Protein AF-A0A1H8PWR4-F1 (afdb_monomer)

Structure (mmCIF, N/CA/C/O backbone):
data_AF-A0A1H8PWR4-F1
#
_entry.id   AF-A0A1H8PWR4-F1
#
loop_
_atom_site.group_PDB
_atom_site.id
_atom_site.type_symbol
_atom_site.label_atom_id
_atom_site.label_alt_id
_atom_site.label_comp_id
_atom_site.label_asym_id
_atom_site.label_entity_id
_atom_site.label_seq_id
_atom_site.pdbx_PDB_ins_code
_atom_site.Cartn_x
_atom_site.Cartn_y
_atom_site.Cartn_z
_atom_site.occupancy
_atom_site.B_iso_or_equiv
_atom_site.auth_seq_id
_atom_site.auth_comp_id
_atom_site.auth_asym_id
_atom_site.auth_atom_id
_atom_site.pdbx_PDB_model_num
ATOM 1 N N . MET A 1 1 ? 0.911 0.285 -34.793 1.00 41.91 1 MET A N 1
ATOM 2 C CA . MET A 1 1 ? 1.389 -0.873 -34.012 1.00 41.91 1 MET A CA 1
ATOM 3 C C . MET A 1 1 ? 1.868 -1.913 -35.014 1.00 41.91 1 MET A C 1
ATOM 5 O O . MET A 1 1 ? 1.058 -2.613 -35.601 1.00 41.91 1 MET A O 1
ATOM 9 N N . GLN A 1 2 ? 3.155 -1.864 -35.348 1.00 37.25 2 GLN A N 1
ATOM 10 C CA . GLN A 1 2 ? 3.767 -2.672 -36.403 1.00 37.25 2 GLN A CA 1
ATOM 11 C C . GLN A 1 2 ? 4.554 -3.774 -35.695 1.00 37.25 2 GLN A C 1
ATOM 13 O O . GLN A 1 2 ? 5.489 -3.478 -34.955 1.00 37.25 2 GLN A O 1
ATOM 18 N N . THR A 1 3 ? 4.111 -5.021 -35.820 1.00 49.47 3 THR A N 1
ATOM 19 C CA . THR A 1 3 ? 4.850 -6.168 -35.286 1.00 49.47 3 THR A CA 1
ATOM 20 C C . THR 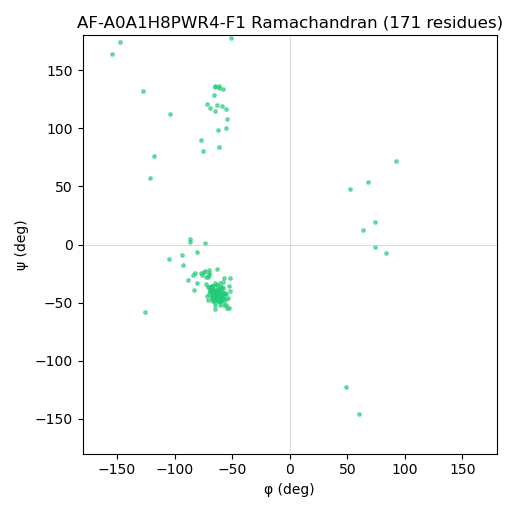A 1 3 ? 6.185 -6.290 -36.029 1.00 49.47 3 THR A C 1
ATOM 22 O O . THR A 1 3 ? 6.201 -6.157 -37.258 1.00 49.47 3 THR A O 1
ATOM 25 N N . PRO A 1 4 ? 7.312 -6.524 -35.330 1.00 56.88 4 PRO A N 1
ATOM 26 C CA . PRO A 1 4 ? 8.578 -6.796 -35.993 1.00 56.88 4 PRO A CA 1
ATOM 27 C C . PRO A 1 4 ? 8.453 -8.064 -36.838 1.00 56.88 4 PRO A C 1
ATOM 29 O O . PRO A 1 4 ? 7.889 -9.068 -36.399 1.00 56.88 4 PRO A O 1
ATOM 32 N N . ARG A 1 5 ? 8.964 -7.999 -38.068 1.00 53.41 5 ARG A N 1
ATOM 33 C CA . ARG A 1 5 ? 9.098 -9.151 -38.958 1.00 53.41 5 ARG A CA 1
ATOM 34 C C . ARG A 1 5 ? 10.095 -10.113 -38.316 1.00 53.41 5 ARG A C 1
ATOM 36 O O . ARG A 1 5 ? 11.252 -9.753 -38.170 1.00 53.41 5 ARG A O 1
ATOM 43 N N . THR A 1 6 ? 9.635 -11.298 -37.931 1.00 63.94 6 THR A N 1
ATOM 44 C CA . THR A 1 6 ? 10.486 -12.382 -37.440 1.00 63.94 6 THR A CA 1
ATOM 45 C C . THR A 1 6 ? 11.170 -13.052 -38.629 1.00 63.94 6 THR A C 1
ATOM 47 O O . THR A 1 6 ? 10.641 -13.970 -39.257 1.00 63.94 6 THR A O 1
ATOM 50 N N . ASP A 1 7 ? 12.342 -12.551 -38.991 1.00 56.31 7 ASP A N 1
ATOM 51 C CA . ASP A 1 7 ? 13.352 -13.361 -39.654 1.00 56.31 7 ASP A CA 1
ATOM 52 C C . ASP A 1 7 ? 13.839 -14.435 -38.668 1.00 56.31 7 ASP A C 1
ATOM 54 O O . ASP A 1 7 ? 14.067 -14.194 -37.486 1.00 56.31 7 ASP A O 1
ATOM 58 N N . GLY A 1 8 ? 13.832 -15.686 -39.119 1.00 54.38 8 GLY A N 1
ATOM 59 C CA . GLY A 1 8 ? 13.942 -16.838 -38.235 1.00 54.38 8 GLY A CA 1
ATOM 60 C C . GLY A 1 8 ? 15.277 -16.942 -37.493 1.00 54.38 8 GLY A C 1
ATOM 61 O O . GLY A 1 8 ? 16.337 -16.887 -38.104 1.00 54.38 8 GLY A O 1
ATOM 62 N N . GLY A 1 9 ? 15.182 -17.271 -36.203 1.00 61.38 9 GLY A N 1
ATOM 63 C CA . GLY A 1 9 ? 15.930 -18.400 -35.651 1.00 61.38 9 GLY A CA 1
ATOM 64 C C . GLY A 1 9 ? 17.298 -18.107 -35.044 1.00 61.38 9 GLY A C 1
ATOM 65 O O . GLY A 1 9 ? 18.307 -18.611 -35.526 1.00 61.38 9 GLY A O 1
ATOM 66 N N . SER A 1 10 ? 17.315 -17.467 -33.880 1.00 64.38 10 SER A N 1
ATOM 67 C CA . SER A 1 10 ? 18.125 -17.995 -32.784 1.00 64.38 10 SER A CA 1
ATOM 68 C C . SER A 1 10 ? 17.233 -18.119 -31.553 1.00 64.38 10 SER A C 1
ATOM 70 O O . SER A 1 10 ? 16.486 -17.197 -31.219 1.00 64.38 10 SER A O 1
ATOM 72 N N . ASP A 1 11 ? 17.281 -19.269 -30.879 1.00 66.88 11 ASP A N 1
ATOM 73 C CA . ASP A 1 11 ? 16.653 -19.441 -29.562 1.00 66.88 11 ASP A CA 1
ATOM 74 C C . ASP A 1 11 ? 17.102 -18.318 -28.606 1.00 66.88 11 ASP A C 1
ATOM 76 O O . ASP A 1 11 ? 16.336 -17.861 -27.766 1.00 66.88 11 ASP A O 1
ATOM 80 N N . GLU A 1 12 ? 18.307 -17.789 -28.823 1.00 70.62 12 GLU A N 1
ATOM 81 C CA . GLU A 1 12 ? 18.891 -16.615 -28.174 1.00 70.62 12 GLU A CA 1
ATOM 82 C C . GLU A 1 12 ? 18.016 -15.352 -28.256 1.00 70.62 12 GLU A C 1
ATOM 84 O O . GLU A 1 12 ? 17.788 -14.716 -27.231 1.00 70.62 12 GLU A O 1
ATOM 89 N N . GLY A 1 13 ? 17.454 -15.012 -29.423 1.00 70.62 13 GLY A N 1
ATOM 90 C CA . GLY A 1 13 ? 16.595 -13.829 -29.574 1.00 70.62 13 GLY A CA 1
ATOM 91 C C . GLY A 1 13 ? 15.242 -13.973 -28.868 1.00 70.62 13 GLY A C 1
ATOM 92 O O . GLY A 1 13 ? 14.740 -13.022 -28.265 1.00 70.62 13 GLY A O 1
ATOM 93 N N . TYR A 1 14 ? 14.667 -15.180 -28.876 1.00 70.62 14 TYR A N 1
ATOM 94 C CA . TYR A 1 14 ? 13.447 -15.482 -28.118 1.00 70.62 14 TYR A CA 1
ATOM 95 C C . TYR A 1 14 ? 13.700 -15.492 -26.614 1.00 70.62 14 TYR A C 1
ATOM 97 O O . TYR A 1 14 ? 12.873 -14.989 -25.853 1.00 70.62 14 TYR A O 1
ATOM 105 N N . LEU A 1 15 ? 14.839 -16.035 -26.182 1.00 72.56 15 LEU A N 1
ATOM 106 C CA . LEU A 1 15 ? 15.243 -16.038 -24.784 1.00 72.56 15 LEU A CA 1
ATOM 107 C C . LEU A 1 15 ? 15.530 -14.621 -24.299 1.00 72.56 15 LEU A C 1
ATOM 109 O O . LEU A 1 15 ? 15.019 -14.252 -23.251 1.00 72.56 15 LEU A O 1
ATOM 113 N N . GLU A 1 16 ? 16.242 -13.786 -25.054 1.00 70.56 16 GLU A N 1
ATOM 114 C CA . GLU A 1 16 ? 16.436 -12.379 -24.689 1.00 70.56 16 GLU A CA 1
ATOM 115 C C . GLU A 1 16 ? 15.112 -11.619 -24.607 1.00 70.56 16 GLU A C 1
ATOM 117 O O . GLU A 1 16 ? 14.905 -10.856 -23.661 1.00 70.56 16 GLU A O 1
ATOM 122 N N . TYR A 1 17 ? 14.1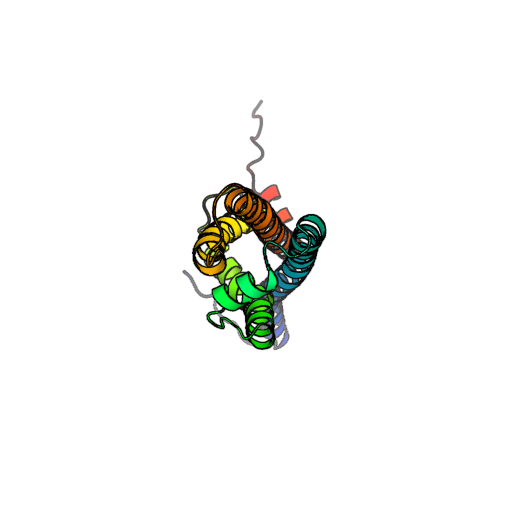88 -11.849 -25.544 1.00 69.50 17 TYR A N 1
ATOM 123 C CA . TYR A 1 17 ? 12.869 -11.222 -25.507 1.00 69.50 17 TYR A CA 1
ATOM 124 C C . TYR A 1 17 ? 12.053 -11.696 -24.299 1.00 69.50 17 TYR A C 1
ATOM 126 O O . TYR A 1 17 ? 11.502 -10.877 -23.565 1.00 69.50 17 TYR A O 1
ATOM 134 N N . ALA A 1 18 ? 12.019 -13.004 -24.038 1.00 70.00 18 ALA A N 1
ATOM 135 C CA . ALA A 1 18 ? 11.324 -13.585 -22.893 1.00 70.00 18 ALA A CA 1
ATOM 136 C C . ALA A 1 18 ? 11.937 -13.126 -21.560 1.00 70.00 18 ALA A C 1
ATOM 138 O O . ALA A 1 18 ? 11.206 -12.720 -20.659 1.00 70.00 18 ALA A O 1
ATOM 139 N N . LEU A 1 19 ? 13.266 -13.115 -21.440 1.00 69.06 19 LEU A N 1
ATOM 140 C CA . LEU A 1 19 ? 13.991 -12.657 -20.251 1.00 69.06 19 LEU A CA 1
ATOM 141 C C . LEU A 1 19 ? 13.790 -11.157 -20.017 1.00 69.06 19 LEU A C 1
ATOM 143 O O . LEU A 1 19 ? 13.541 -10.736 -18.885 1.00 69.06 19 LEU A O 1
ATOM 147 N N . ARG A 1 20 ? 13.829 -10.341 -21.076 1.00 66.94 20 ARG A N 1
ATOM 148 C CA . ARG A 1 20 ? 13.544 -8.903 -20.995 1.00 66.94 20 ARG A CA 1
ATOM 149 C C . ARG A 1 20 ? 12.086 -8.653 -20.604 1.00 66.94 20 ARG A C 1
ATOM 151 O O . ARG A 1 20 ? 11.838 -7.805 -19.752 1.00 66.94 20 ARG A O 1
ATOM 158 N N . ASN A 1 21 ? 11.144 -9.422 -21.148 1.00 77.12 21 ASN A N 1
ATOM 159 C CA . ASN A 1 21 ? 9.721 -9.321 -20.822 1.00 77.12 21 ASN A CA 1
ATOM 160 C C . ASN A 1 21 ? 9.416 -9.760 -19.378 1.00 77.12 21 ASN A C 1
ATOM 162 O O . ASN A 1 21 ? 8.590 -9.144 -18.714 1.00 77.12 21 ASN A O 1
ATOM 166 N N . LEU A 1 22 ? 10.120 -10.770 -18.853 1.00 81.75 22 LEU A N 1
ATOM 167 C CA . LEU A 1 22 ? 9.996 -11.221 -17.460 1.00 81.75 22 LEU A CA 1
ATOM 168 C C . LEU A 1 22 ? 10.642 -10.263 -16.452 1.00 81.75 22 LEU A C 1
ATOM 170 O O . LEU A 1 22 ? 10.247 -10.236 -15.286 1.00 81.75 22 LEU A O 1
ATOM 174 N N . ARG A 1 23 ? 11.605 -9.441 -16.879 1.00 86.12 23 ARG A N 1
ATOM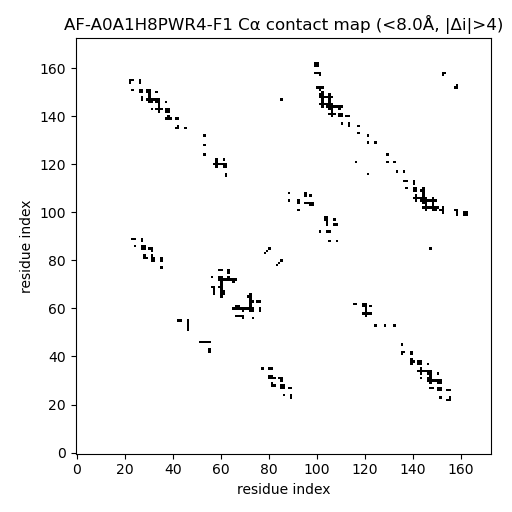 175 C CA . ARG A 1 23 ? 12.290 -8.495 -15.991 1.00 86.12 23 ARG A CA 1
ATOM 176 C C . ARG A 1 23 ? 11.330 -7.487 -15.364 1.00 86.12 23 ARG A C 1
ATOM 178 O O . ARG A 1 23 ? 11.480 -7.188 -14.184 1.00 86.12 23 ARG A O 1
ATOM 185 N N . HIS A 1 24 ? 10.342 -6.993 -16.106 1.00 89.06 24 HIS A N 1
ATOM 186 C CA . HIS A 1 24 ? 9.363 -6.023 -15.600 1.00 89.06 24 HIS A CA 1
ATOM 187 C C . HIS A 1 24 ? 8.470 -6.584 -14.478 1.00 89.06 24 HIS A C 1
ATOM 189 O O . HIS A 1 24 ? 8.483 -6.004 -13.389 1.00 89.06 24 HIS A O 1
ATOM 195 N N . PRO A 1 25 ? 7.750 -7.711 -14.661 1.00 92.31 25 PRO A N 1
ATOM 196 C CA . PRO A 1 25 ? 6.922 -8.284 -13.604 1.00 92.31 25 PRO A CA 1
ATOM 197 C C . PRO A 1 25 ? 7.751 -8.741 -12.401 1.00 92.31 25 PRO A C 1
ATOM 199 O O . PRO A 1 25 ? 7.351 -8.483 -11.270 1.00 92.31 25 PRO A O 1
ATOM 202 N N . VAL A 1 26 ? 8.934 -9.336 -12.605 1.00 93.94 26 VAL A N 1
ATOM 203 C CA . VAL A 1 26 ? 9.820 -9.717 -11.489 1.00 93.94 26 VAL A CA 1
ATOM 204 C C . VAL A 1 26 ? 10.293 -8.488 -10.709 1.00 93.94 26 VAL A C 1
ATOM 206 O O . VAL A 1 26 ? 10.284 -8.504 -9.480 1.00 93.94 26 VAL A O 1
ATOM 209 N N . SER A 1 27 ? 10.652 -7.401 -11.398 1.00 94.38 27 SER A N 1
ATOM 210 C CA . SER A 1 27 ? 11.060 -6.145 -10.754 1.00 94.38 27 SER A CA 1
ATOM 211 C C . SER A 1 27 ? 9.915 -5.491 -9.983 1.00 94.38 27 SER A C 1
ATOM 213 O O . SER A 1 27 ? 10.134 -4.985 -8.884 1.00 94.38 27 SER A O 1
ATOM 215 N N . ALA A 1 28 ? 8.695 -5.528 -10.527 1.00 95.50 28 ALA A N 1
ATOM 216 C CA . ALA A 1 28 ? 7.504 -5.037 -9.841 1.00 95.50 28 ALA A CA 1
ATOM 217 C C . ALA A 1 28 ? 7.227 -5.860 -8.576 1.00 95.50 28 ALA A C 1
ATOM 219 O O . ALA A 1 28 ? 7.072 -5.286 -7.504 1.00 95.50 28 ALA A O 1
ATOM 220 N N . ILE A 1 29 ? 7.259 -7.194 -8.664 1.00 96.62 29 ILE A N 1
ATOM 221 C CA . ILE A 1 29 ? 7.096 -8.090 -7.507 1.00 96.62 29 ILE A CA 1
ATOM 222 C C . ILE A 1 29 ? 8.171 -7.818 -6.447 1.00 96.62 29 ILE A C 1
ATOM 224 O O . ILE A 1 29 ? 7.848 -7.670 -5.271 1.00 96.62 29 ILE A O 1
ATOM 228 N N . ALA A 1 30 ? 9.440 -7.691 -6.846 1.00 96.81 30 ALA A N 1
ATOM 229 C CA . ALA A 1 30 ? 10.528 -7.348 -5.930 1.00 96.81 30 ALA A CA 1
ATOM 230 C C . ALA A 1 30 ? 10.278 -6.003 -5.227 1.00 96.81 30 ALA A C 1
ATOM 232 O O . ALA A 1 30 ? 10.467 -5.893 -4.013 1.00 96.81 30 ALA A O 1
ATOM 233 N N . GLY A 1 31 ? 9.795 -5.001 -5.966 1.00 96.94 31 GLY A N 1
ATOM 234 C CA . GLY A 1 31 ? 9.378 -3.723 -5.397 1.00 96.94 31 GLY A CA 1
ATOM 235 C C . GLY A 1 31 ? 8.194 -3.851 -4.441 1.00 96.94 31 GLY A C 1
ATOM 236 O O . GLY A 1 31 ? 8.210 -3.237 -3.379 1.00 96.94 31 GLY A O 1
ATOM 237 N N . GLY A 1 32 ? 7.211 -4.691 -4.760 1.00 96.62 32 GLY A N 1
ATOM 238 C CA . GLY A 1 32 ? 6.061 -4.968 -3.901 1.00 96.62 32 GLY A CA 1
ATOM 239 C C . GLY A 1 32 ? 6.465 -5.602 -2.580 1.00 96.62 32 GLY A C 1
ATOM 240 O O . GLY A 1 32 ? 6.072 -5.131 -1.517 1.00 96.62 32 GLY A O 1
ATOM 241 N N . VAL A 1 33 ? 7.327 -6.620 -2.628 1.00 97.31 33 VAL A N 1
ATOM 242 C CA . VAL A 1 33 ? 7.882 -7.275 -1.434 1.00 97.31 33 VAL A CA 1
ATOM 243 C C . VAL A 1 33 ? 8.684 -6.287 -0.583 1.00 97.31 33 VAL A C 1
ATOM 245 O O . VAL A 1 33 ? 8.485 -6.227 0.632 1.00 97.31 33 VAL A O 1
ATOM 248 N N . ALA A 1 34 ? 9.543 -5.469 -1.199 1.00 97.62 34 ALA A N 1
ATOM 249 C CA . ALA A 1 34 ? 10.301 -4.441 -0.487 1.00 97.62 34 ALA A CA 1
ATOM 250 C C . ALA A 1 34 ? 9.383 -3.383 0.151 1.00 97.62 34 ALA A C 1
ATOM 252 O O . ALA A 1 34 ? 9.542 -3.042 1.324 1.00 97.62 34 ALA A O 1
ATOM 253 N N . GLY A 1 35 ? 8.385 -2.901 -0.593 1.00 97.38 35 GLY A N 1
ATOM 254 C CA . GLY A 1 35 ? 7.390 -1.955 -0.098 1.00 97.38 35 GLY A CA 1
ATOM 255 C C . GLY A 1 35 ? 6.571 -2.537 1.050 1.00 97.38 35 GLY A C 1
ATOM 256 O O . GLY A 1 35 ? 6.325 -1.846 2.036 1.00 97.38 35 GLY A O 1
ATOM 257 N N . MET A 1 36 ? 6.181 -3.812 0.969 1.00 95.62 36 MET A N 1
ATOM 258 C CA . MET A 1 36 ? 5.458 -4.497 2.042 1.00 95.62 36 MET A CA 1
ATOM 259 C C . MET A 1 36 ? 6.283 -4.592 3.318 1.00 95.62 36 MET A C 1
ATOM 261 O O . MET A 1 36 ? 5.725 -4.413 4.398 1.00 95.62 36 MET A O 1
ATOM 265 N N . ALA A 1 37 ? 7.587 -4.857 3.219 1.00 96.12 37 ALA A N 1
ATOM 266 C CA . ALA A 1 37 ? 8.459 -4.882 4.388 1.00 96.12 37 ALA A CA 1
ATOM 267 C C . ALA A 1 37 ? 8.458 -3.517 5.095 1.00 96.12 37 ALA A C 1
ATOM 269 O O . ALA A 1 37 ? 8.218 -3.447 6.300 1.00 96.12 37 ALA A O 1
ATOM 270 N N . VAL A 1 38 ? 8.622 -2.426 4.339 1.00 97.44 38 VAL A N 1
ATOM 271 C CA . VAL A 1 38 ? 8.574 -1.054 4.876 1.00 97.44 38 VAL A CA 1
ATOM 272 C C . VAL A 1 38 ? 7.207 -0.739 5.482 1.00 97.44 38 VAL A C 1
ATOM 274 O O . VAL A 1 38 ? 7.127 -0.246 6.606 1.00 97.44 38 VAL A O 1
ATOM 277 N N . MET A 1 39 ? 6.124 -1.072 4.781 1.00 96.19 39 MET A N 1
ATOM 278 C CA . MET A 1 39 ? 4.762 -0.860 5.266 1.00 96.19 39 MET A CA 1
ATOM 279 C C . MET A 1 39 ? 4.492 -1.627 6.558 1.00 96.19 39 MET A C 1
ATOM 281 O O . MET A 1 39 ? 3.949 -1.066 7.503 1.00 96.19 39 MET A O 1
ATOM 285 N N . SER A 1 40 ? 4.909 -2.891 6.623 1.00 93.62 40 SER A N 1
ATOM 286 C CA . SER A 1 40 ? 4.726 -3.738 7.802 1.00 93.62 40 SER A CA 1
ATOM 287 C C . SER A 1 40 ? 5.451 -3.159 9.013 1.00 93.62 40 SER A C 1
ATOM 289 O O . SER A 1 40 ? 4.883 -3.135 10.098 1.00 93.62 40 SER A O 1
ATOM 291 N N . LEU A 1 41 ? 6.661 -2.618 8.835 1.00 95.44 41 LEU A N 1
ATOM 292 C CA . LEU A 1 41 ? 7.395 -1.947 9.911 1.00 95.44 41 LEU A CA 1
ATOM 293 C C . LEU A 1 41 ? 6.676 -0.685 10.413 1.00 95.44 41 LEU A C 1
ATOM 295 O O . LEU A 1 41 ? 6.581 -0.482 11.620 1.00 95.44 41 LEU A O 1
ATOM 299 N N . LEU A 1 42 ? 6.134 0.140 9.512 1.00 95.00 42 LEU A N 1
ATOM 300 C CA . LEU A 1 42 ? 5.388 1.351 9.888 1.00 95.00 42 LEU A CA 1
ATOM 301 C C . LEU A 1 42 ? 4.066 1.026 10.595 1.00 95.00 42 LEU A C 1
ATOM 303 O O . LEU A 1 42 ? 3.694 1.687 11.564 1.00 95.00 42 LEU A O 1
ATOM 307 N N . LEU A 1 43 ? 3.374 -0.017 10.141 1.00 92.06 43 LEU A N 1
ATOM 308 C CA . LEU A 1 43 ? 2.153 -0.515 10.767 1.00 92.06 43 LEU A CA 1
ATOM 309 C C . LEU A 1 43 ? 2.424 -1.139 12.145 1.00 92.06 43 LEU A C 1
ATOM 311 O O . LEU A 1 43 ? 1.660 -0.900 13.077 1.00 92.06 43 LEU A O 1
ATOM 315 N N . LEU A 1 44 ? 3.527 -1.877 12.300 1.00 92.50 44 LEU A N 1
ATOM 316 C CA . LEU A 1 44 ? 3.979 -2.386 13.598 1.00 92.50 44 LEU A CA 1
ATOM 317 C C . LEU A 1 44 ? 4.324 -1.250 14.563 1.00 92.50 44 LEU A C 1
ATOM 319 O O . LEU A 1 44 ? 3.931 -1.300 15.725 1.00 92.50 44 LEU A O 1
ATOM 323 N N . LEU A 1 45 ? 5.015 -0.212 14.086 1.00 93.12 45 LEU A N 1
ATOM 324 C CA . LEU A 1 45 ? 5.314 0.976 14.884 1.00 93.12 45 LEU A CA 1
ATOM 325 C C . LEU A 1 45 ? 4.027 1.636 15.398 1.00 93.12 45 LEU A C 1
ATOM 327 O O . LEU A 1 45 ? 3.928 1.938 16.584 1.00 93.12 45 LEU A O 1
ATOM 331 N N . LEU A 1 46 ? 3.023 1.806 14.531 1.00 92.06 46 LEU A N 1
ATOM 332 C CA . LEU A 1 46 ? 1.714 2.337 14.920 1.00 92.06 46 LEU A CA 1
ATOM 333 C C . LEU A 1 46 ? 1.049 1.487 16.013 1.00 92.06 46 LEU A C 1
ATOM 335 O O . LEU A 1 46 ? 0.518 2.028 16.985 1.00 92.06 46 LEU A O 1
ATOM 339 N N . GLU A 1 47 ? 1.062 0.165 15.855 1.00 90.88 47 GLU A N 1
ATOM 340 C CA . GLU A 1 47 ? 0.458 -0.764 16.814 1.00 90.88 47 GLU A CA 1
ATOM 341 C C . GLU A 1 47 ? 1.135 -0.665 18.192 1.00 90.88 47 GLU A C 1
ATOM 343 O O . GLU A 1 47 ? 0.452 -0.550 19.213 1.00 90.88 47 GLU A O 1
ATOM 348 N N . VAL A 1 48 ? 2.472 -0.615 18.222 1.00 92.25 48 VAL A N 1
ATOM 349 C CA . VAL A 1 48 ? 3.266 -0.483 19.455 1.00 92.25 48 VAL A CA 1
ATOM 350 C C . VAL A 1 48 ? 3.009 0.857 20.146 1.00 92.25 48 VAL A C 1
ATOM 352 O O . VAL A 1 48 ? 2.697 0.885 21.338 1.00 92.25 48 VAL A O 1
ATOM 355 N N . GLU A 1 49 ? 3.072 1.968 19.411 1.00 91.38 49 GLU A N 1
ATOM 356 C CA . GLU A 1 49 ? 2.873 3.318 19.962 1.00 91.38 49 GLU A CA 1
ATOM 357 C C . GLU A 1 49 ? 1.453 3.522 20.501 1.00 91.38 49 GLU A C 1
ATOM 359 O O . GLU A 1 49 ? 1.233 4.179 21.522 1.00 91.38 49 GLU A O 1
ATOM 364 N N . THR A 1 50 ? 0.462 2.905 19.857 1.00 88.44 50 THR A N 1
ATOM 365 C CA . THR A 1 50 ? -0.937 2.981 20.299 1.00 88.44 50 THR A CA 1
ATOM 366 C C . THR A 1 50 ? -1.308 1.928 21.338 1.00 88.44 50 THR A C 1
ATOM 368 O O . THR A 1 50 ? -2.454 1.917 21.797 1.00 88.44 50 THR A O 1
ATOM 371 N N . ARG A 1 51 ? -0.350 1.090 21.762 1.00 89.62 51 ARG A N 1
ATOM 372 C CA . ARG A 1 51 ? -0.546 -0.014 22.715 1.00 89.62 51 ARG A CA 1
ATOM 373 C C . ARG A 1 51 ? -1.695 -0.930 22.292 1.00 89.62 51 ARG A C 1
ATOM 375 O O . ARG A 1 51 ? -2.597 -1.192 23.086 1.00 89.62 51 ARG A O 1
ATOM 382 N N . GLU A 1 52 ? -1.692 -1.322 21.020 1.00 84.56 52 GLU A N 1
ATOM 383 C CA . GLU A 1 52 ? -2.669 -2.233 20.401 1.00 84.56 52 GLU A CA 1
ATOM 384 C C . GLU A 1 52 ? -4.117 -1.707 20.366 1.00 84.56 52 GLU A C 1
ATOM 386 O O . GLU A 1 52 ? -5.060 -2.430 20.050 1.00 84.56 52 GLU A O 1
ATOM 391 N N . ARG A 1 53 ? -4.341 -0.415 20.651 1.00 83.44 53 ARG A N 1
ATOM 392 C CA . ARG A 1 53 ? -5.695 0.170 20.632 1.00 83.44 53 ARG A CA 1
ATOM 393 C C . ARG A 1 53 ? -6.289 0.295 19.232 1.00 83.44 53 ARG A C 1
ATOM 395 O O . ARG A 1 53 ? -7.506 0.428 19.112 1.00 83.44 53 ARG A O 1
ATOM 402 N N . ILE A 1 54 ? -5.454 0.318 18.195 1.00 88.69 54 ILE A N 1
ATOM 403 C CA . ILE A 1 54 ? -5.911 0.391 16.804 1.00 88.69 54 ILE A CA 1
ATOM 404 C C . ILE A 1 54 ? -6.274 -0.997 16.269 1.00 88.69 54 ILE A C 1
ATOM 406 O O . ILE A 1 54 ? -7.276 -1.118 15.561 1.00 88.69 54 ILE A O 1
ATOM 410 N N . GLY A 1 55 ? -5.505 -2.034 16.612 1.00 89.81 55 GLY A N 1
ATOM 411 C CA . GLY A 1 55 ? -5.727 -3.387 16.112 1.00 89.81 55 GLY A CA 1
ATOM 412 C C . GLY A 1 55 ? -5.440 -3.481 14.616 1.00 89.81 55 GLY A C 1
ATOM 413 O O . GLY A 1 55 ? -6.301 -3.901 13.837 1.00 89.81 55 GLY A O 1
ATOM 414 N N . VAL A 1 56 ? -4.247 -3.061 14.188 1.00 87.62 56 VAL A N 1
ATOM 415 C CA . VAL A 1 56 ? -3.870 -2.976 12.766 1.00 87.62 56 VAL A CA 1
ATOM 416 C C . VAL A 1 56 ? -3.969 -4.333 12.062 1.00 87.62 56 VAL A C 1
ATOM 418 O O . VAL A 1 56 ? -4.417 -4.396 10.919 1.00 87.62 56 VAL A O 1
ATOM 421 N N . PHE A 1 57 ? -3.637 -5.430 12.743 1.00 88.06 57 PHE A N 1
ATOM 422 C CA . PHE A 1 57 ? -3.773 -6.782 12.187 1.00 88.06 57 PHE A CA 1
ATOM 423 C C . PHE A 1 57 ? -5.222 -7.155 11.876 1.00 88.06 57 PHE A C 1
ATOM 425 O O . PHE A 1 57 ? -5.514 -7.750 10.840 1.00 88.06 57 PHE A O 1
ATOM 432 N N . GLU A 1 58 ? -6.145 -6.753 12.743 1.00 92.44 58 GLU A N 1
ATOM 433 C CA . GLU A 1 58 ? -7.567 -6.961 12.515 1.00 92.44 58 GLU A CA 1
ATOM 434 C C . GLU A 1 58 ? -8.085 -6.019 11.412 1.00 92.44 58 GLU A C 1
ATOM 436 O O . GLU A 1 58 ? -8.929 -6.412 10.610 1.00 92.44 58 GLU A O 1
ATOM 441 N N . ALA A 1 59 ? -7.545 -4.800 11.293 1.00 90.88 59 ALA A N 1
ATOM 442 C CA . ALA A 1 59 ? -7.840 -3.919 10.160 1.00 90.88 59 ALA A CA 1
ATOM 443 C C . ALA A 1 59 ? -7.401 -4.539 8.820 1.00 90.88 59 ALA A C 1
ATOM 445 O O . ALA A 1 59 ? -8.155 -4.488 7.847 1.00 90.88 59 ALA A O 1
ATOM 446 N N . VAL A 1 60 ? -6.229 -5.182 8.780 1.00 90.06 60 VAL A N 1
ATOM 447 C CA . VAL A 1 60 ? -5.752 -5.948 7.616 1.00 90.06 60 VAL A CA 1
ATOM 448 C C . VAL A 1 60 ? -6.687 -7.120 7.314 1.00 90.06 60 VAL A C 1
ATOM 450 O O . VAL A 1 60 ? -7.070 -7.314 6.161 1.00 90.06 60 VAL A O 1
ATOM 453 N N . ALA A 1 61 ? -7.108 -7.867 8.334 1.00 92.88 61 ALA A N 1
ATOM 454 C CA . ALA A 1 61 ? -8.020 -8.993 8.163 1.00 92.88 61 ALA A CA 1
ATOM 455 C C . ALA A 1 61 ? -9.379 -8.558 7.596 1.00 92.88 61 ALA A C 1
ATOM 457 O O . ALA A 1 61 ? -9.876 -9.160 6.645 1.00 92.88 61 ALA A O 1
ATOM 458 N N . ARG A 1 62 ? -9.944 -7.455 8.100 1.00 92.69 62 ARG A N 1
ATOM 459 C CA . ARG A 1 62 ? -11.177 -6.853 7.565 1.00 92.69 62 ARG A CA 1
ATOM 460 C C . ARG A 1 62 ? -11.019 -6.385 6.127 1.00 92.69 62 ARG A C 1
ATOM 462 O O . ARG A 1 62 ? -11.887 -6.669 5.308 1.00 92.69 62 ARG A O 1
ATOM 469 N N . PHE A 1 63 ? -9.916 -5.709 5.810 1.00 90.06 63 PHE A N 1
ATOM 470 C CA . PHE A 1 63 ? -9.620 -5.282 4.444 1.00 90.06 63 PHE A CA 1
ATOM 471 C C . PHE A 1 63 ? -9.539 -6.473 3.478 1.00 90.06 63 PHE A C 1
ATOM 473 O O . PHE A 1 63 ? -10.077 -6.412 2.377 1.00 90.06 63 PHE A O 1
ATOM 480 N N . ALA A 1 64 ? -8.947 -7.584 3.917 1.00 90.56 64 ALA A N 1
ATOM 481 C CA . ALA A 1 64 ? -8.899 -8.834 3.163 1.00 90.56 64 ALA A CA 1
ATOM 482 C C . ALA A 1 64 ? -10.245 -9.594 3.115 1.00 90.56 64 ALA A C 1
ATOM 484 O O . ALA A 1 64 ? -10.315 -10.684 2.547 1.00 90.56 64 ALA A O 1
ATOM 485 N N . GLY A 1 65 ? -11.312 -9.060 3.721 1.00 90.12 65 GLY A N 1
ATOM 486 C CA . GLY A 1 65 ? -12.628 -9.701 3.786 1.00 90.12 65 GLY A CA 1
ATOM 487 C C . GLY A 1 65 ? -12.706 -10.883 4.757 1.00 90.12 65 GLY A C 1
ATOM 488 O O . GLY A 1 65 ? -13.610 -11.704 4.639 1.00 90.12 65 GLY A O 1
ATOM 489 N N . GLN A 1 66 ? -11.771 -10.986 5.704 1.00 93.75 66 GLN A N 1
ATOM 490 C CA . GLN A 1 66 ? -11.642 -12.077 6.679 1.00 93.75 66 GLN A CA 1
ATOM 491 C C . GLN A 1 66 ? -11.713 -11.567 8.134 1.00 93.75 66 GLN A C 1
ATOM 493 O O . GLN A 1 66 ? -10.772 -11.778 8.904 1.00 93.75 66 GLN A O 1
ATOM 498 N N . PRO A 1 67 ? -12.794 -10.873 8.546 1.00 89.12 67 PRO A N 1
ATOM 499 C CA . PRO A 1 67 ? -12.922 -10.366 9.914 1.00 89.12 67 PRO A CA 1
ATOM 500 C C . PRO A 1 67 ? -12.831 -11.507 10.938 1.00 89.12 67 PRO A C 1
ATOM 502 O O . PRO A 1 67 ? -13.456 -12.554 10.765 1.00 89.12 67 PRO A O 1
ATOM 505 N N . GLY A 1 68 ? -12.049 -11.318 12.002 1.00 89.88 68 GLY A N 1
ATOM 506 C CA . GLY A 1 68 ? -11.814 -12.333 13.033 1.00 89.88 68 GLY A CA 1
ATOM 507 C C . GLY A 1 68 ? -10.894 -13.496 12.632 1.00 89.88 68 GLY A C 1
ATOM 508 O O . GLY A 1 68 ? -10.597 -14.336 13.479 1.00 89.88 68 GLY A O 1
ATOM 509 N N . ASN A 1 69 ? -10.402 -13.556 11.387 1.00 93.75 69 ASN A N 1
ATOM 510 C CA . ASN A 1 69 ? -9.399 -14.532 10.947 1.00 93.75 69 ASN A CA 1
ATOM 511 C C . ASN A 1 69 ? -8.115 -13.825 10.495 1.00 93.75 69 ASN A C 1
ATOM 513 O O . ASN A 1 69 ? -7.817 -13.696 9.304 1.00 93.75 69 ASN A O 1
ATOM 517 N N . ILE A 1 70 ? -7.341 -13.376 11.486 1.00 92.44 70 ILE A N 1
ATOM 518 C CA . ILE A 1 70 ? -6.107 -12.607 11.288 1.00 92.44 70 ILE A CA 1
ATOM 519 C C . ILE A 1 70 ? -5.091 -13.375 10.438 1.00 92.44 70 ILE A C 1
ATOM 521 O O . ILE A 1 70 ? -4.475 -12.789 9.552 1.00 92.44 70 ILE A O 1
ATOM 525 N N . SER A 1 71 ? -4.930 -14.683 10.659 1.00 93.06 71 SER A N 1
ATOM 526 C CA . SER A 1 71 ? -3.955 -15.496 9.922 1.00 93.06 71 SER A CA 1
ATOM 527 C C . SER A 1 71 ? -4.250 -15.524 8.424 1.00 93.06 71 SER A C 1
ATOM 529 O O . SER A 1 71 ? -3.357 -15.261 7.618 1.00 93.06 71 SER A O 1
ATOM 531 N N . LEU A 1 72 ? -5.502 -15.793 8.040 1.00 92.44 72 LEU A N 1
ATOM 532 C CA . LEU A 1 72 ? -5.890 -15.802 6.631 1.00 92.44 72 LEU A CA 1
ATOM 533 C C . LEU A 1 72 ? -5.842 -14.395 6.028 1.00 92.44 72 LEU A C 1
ATOM 535 O O . LEU A 1 72 ? -5.346 -14.222 4.917 1.00 92.44 72 LEU A O 1
ATOM 539 N N . GLY A 1 73 ? -6.296 -13.387 6.777 1.00 92.19 73 GLY A N 1
ATOM 540 C CA . GLY A 1 73 ? -6.198 -11.987 6.378 1.00 92.19 73 GLY A CA 1
ATOM 541 C C . GLY A 1 73 ? -4.762 -11.554 6.081 1.00 92.19 73 GLY A C 1
ATOM 542 O O . GLY A 1 73 ? -4.504 -10.916 5.063 1.00 92.19 73 GLY A O 1
ATOM 543 N N . PHE A 1 74 ? -3.813 -11.967 6.920 1.00 89.75 74 PHE A N 1
ATOM 544 C CA . PHE A 1 74 ? -2.394 -11.679 6.739 1.00 89.75 74 PHE A CA 1
ATOM 545 C C . PHE A 1 74 ? -1.799 -12.393 5.517 1.00 89.75 74 PHE A C 1
ATOM 547 O O . PHE A 1 74 ? -1.059 -11.782 4.751 1.00 89.75 74 PHE A O 1
ATOM 554 N N . VAL A 1 75 ? -2.155 -13.659 5.272 1.00 93.81 75 VAL A N 1
ATOM 555 C CA . VAL A 1 75 ? -1.726 -14.376 4.056 1.00 93.81 75 VAL A CA 1
ATOM 556 C C . VAL A 1 75 ? -2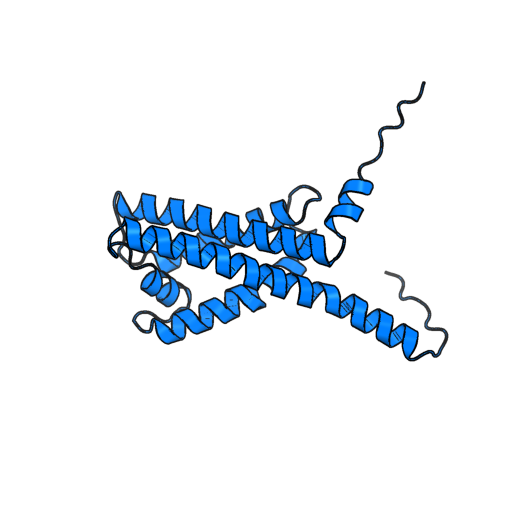.241 -13.674 2.798 1.00 93.81 75 VAL A C 1
ATOM 558 O O . VAL A 1 75 ? -1.466 -13.416 1.878 1.00 93.81 75 VAL A O 1
ATOM 561 N N . LEU A 1 76 ? -3.527 -13.318 2.765 1.00 92.81 76 LEU A N 1
ATOM 562 C CA . LEU A 1 76 ? -4.124 -12.595 1.640 1.00 92.81 76 LEU A CA 1
ATOM 563 C C . LEU A 1 76 ? -3.474 -11.228 1.436 1.00 92.81 76 LEU A C 1
ATOM 565 O O . LEU A 1 76 ? -3.232 -10.829 0.301 1.00 92.81 76 LEU A O 1
ATOM 569 N N . PHE A 1 77 ? -3.142 -10.537 2.522 1.00 90.62 77 PHE A N 1
ATOM 570 C CA . PHE A 1 77 ? -2.401 -9.286 2.486 1.00 90.62 77 PHE A CA 1
ATOM 571 C C . PHE A 1 77 ? -1.014 -9.442 1.852 1.00 90.62 77 PHE A C 1
ATOM 573 O O . PHE A 1 77 ? -0.669 -8.651 0.977 1.00 90.62 77 PHE A O 1
ATOM 580 N N . LEU A 1 78 ? -0.251 -10.476 2.222 1.00 91.44 78 LEU A N 1
ATOM 581 C CA . LEU A 1 78 ? 1.061 -10.744 1.625 1.00 91.44 78 LEU A CA 1
ATOM 582 C C . LEU A 1 78 ? 0.956 -11.068 0.131 1.00 91.44 78 LEU A C 1
ATOM 584 O O . LEU A 1 78 ? 1.747 -10.575 -0.671 1.00 91.44 78 LEU A O 1
ATOM 588 N N . VAL A 1 79 ? -0.037 -11.869 -0.259 1.00 94.25 79 VAL A N 1
ATOM 589 C CA . VAL A 1 79 ? -0.285 -12.197 -1.671 1.00 94.25 79 VAL A CA 1
ATOM 590 C C . VAL A 1 79 ? -0.700 -10.949 -2.449 1.00 94.25 79 VAL A C 1
ATOM 592 O O . VAL A 1 79 ? -0.171 -10.681 -3.528 1.00 94.25 79 VAL A O 1
ATOM 595 N N . ALA A 1 80 ? -1.614 -10.151 -1.900 1.00 93.12 80 ALA A N 1
ATOM 596 C CA . ALA A 1 80 ? -2.100 -8.951 -2.559 1.00 93.12 80 ALA A CA 1
ATOM 597 C C . ALA A 1 80 ? -0.994 -7.890 -2.686 1.00 93.12 80 ALA A C 1
ATOM 599 O O . ALA A 1 80 ? -0.759 -7.386 -3.780 1.00 93.12 80 ALA A O 1
ATOM 600 N N . GLY A 1 81 ? -0.272 -7.589 -1.605 1.00 91.56 81 GLY A N 1
ATOM 601 C CA . GLY A 1 81 ? 0.805 -6.595 -1.591 1.00 91.56 81 GLY A CA 1
ATOM 602 C C . GLY A 1 81 ? 2.083 -7.033 -2.303 1.00 91.56 81 GLY A C 1
ATOM 603 O O . GLY A 1 81 ? 2.808 -6.192 -2.824 1.00 91.56 81 GLY A O 1
ATOM 604 N N . GLY A 1 82 ? 2.364 -8.335 -2.368 1.00 94.75 82 GLY A N 1
ATOM 605 C CA . GLY A 1 82 ? 3.553 -8.857 -3.041 1.00 94.75 82 GLY A CA 1
ATOM 606 C C . GLY A 1 82 ? 3.350 -9.126 -4.526 1.00 94.75 82 GLY A C 1
ATOM 607 O O . GLY A 1 82 ? 4.302 -9.013 -5.293 1.00 94.75 82 GLY A O 1
ATOM 608 N N . LEU A 1 83 ? 2.128 -9.477 -4.940 1.00 94.69 83 LEU A N 1
ATOM 609 C CA . LEU A 1 83 ? 1.846 -9.936 -6.302 1.00 94.69 83 LEU A CA 1
ATOM 610 C C . LEU A 1 83 ? 0.738 -9.125 -6.974 1.00 94.69 83 LEU A C 1
ATOM 612 O O . LEU A 1 83 ? 0.978 -8.523 -8.017 1.00 94.69 83 LEU A O 1
ATOM 616 N N . ALA A 1 84 ? -0.463 -9.073 -6.393 1.00 94.88 84 ALA A N 1
ATOM 617 C CA . ALA A 1 84 ? -1.620 -8.497 -7.083 1.00 94.88 84 ALA A CA 1
ATOM 618 C C . ALA A 1 84 ? -1.462 -6.991 -7.353 1.00 94.88 84 ALA A C 1
ATOM 620 O O . ALA A 1 84 ? -1.587 -6.545 -8.493 1.00 94.88 84 ALA A O 1
ATOM 621 N N . TRP A 1 85 ? -1.149 -6.204 -6.321 1.00 95.56 85 TRP A N 1
ATOM 622 C CA . TRP A 1 85 ? -0.999 -4.755 -6.439 1.00 95.56 85 TRP A CA 1
ATOM 623 C C . TRP A 1 85 ? 0.235 -4.335 -7.240 1.00 95.56 85 TRP A C 1
ATOM 625 O O . TRP A 1 85 ? 0.096 -3.420 -8.045 1.00 95.56 85 TRP A O 1
ATOM 635 N N . PRO A 1 86 ? 1.411 -4.975 -7.106 1.00 96.69 86 PRO A N 1
ATOM 636 C CA . PRO A 1 86 ? 2.562 -4.657 -7.951 1.00 96.69 86 PRO A CA 1
ATOM 637 C C . PRO A 1 86 ? 2.339 -4.941 -9.437 1.00 96.69 86 PRO A C 1
ATOM 639 O O . PRO A 1 86 ? 2.739 -4.142 -10.282 1.00 96.69 86 PRO A O 1
ATOM 642 N N . LEU A 1 87 ? 1.672 -6.049 -9.770 1.00 95.62 87 LEU A N 1
ATOM 643 C CA . LEU A 1 87 ? 1.330 -6.359 -11.160 1.00 95.62 87 LEU A CA 1
ATOM 644 C C . LEU A 1 87 ? 0.270 -5.396 -11.704 1.00 95.62 87 LEU A C 1
ATOM 646 O O . LEU A 1 87 ? 0.357 -4.977 -12.856 1.00 95.62 87 LEU A O 1
ATOM 650 N N . LEU A 1 88 ? -0.692 -4.991 -10.871 1.00 95.50 88 LEU A N 1
ATOM 651 C CA . LEU A 1 88 ? -1.653 -3.955 -11.238 1.00 95.50 88 LEU A CA 1
ATOM 652 C C . LEU A 1 88 ? -0.973 -2.596 -11.444 1.00 95.50 88 LEU A C 1
ATOM 654 O O . LEU A 1 88 ? -1.283 -1.904 -12.408 1.00 95.50 88 LEU A O 1
ATOM 658 N N . PHE A 1 89 ? -0.028 -2.226 -10.576 1.00 95.69 89 PHE A N 1
ATOM 659 C CA . PHE A 1 89 ? 0.783 -1.023 -10.740 1.00 95.69 89 PHE A CA 1
ATOM 660 C C . PHE A 1 89 ? 1.519 -1.048 -12.077 1.00 95.69 89 PHE A C 1
ATOM 662 O O . PHE A 1 89 ? 1.410 -0.087 -12.825 1.00 95.69 89 PHE A O 1
ATOM 669 N N . LEU A 1 90 ? 2.185 -2.156 -12.417 1.00 94.12 90 LEU A N 1
ATOM 670 C CA . LEU A 1 90 ? 2.866 -2.311 -13.704 1.00 94.12 90 LEU A CA 1
ATOM 671 C C . LEU A 1 90 ? 1.913 -2.100 -14.893 1.00 94.12 90 LEU A C 1
ATOM 673 O O . LEU A 1 90 ? 2.277 -1.438 -15.858 1.00 94.12 90 LEU A O 1
ATOM 677 N N . ALA A 1 91 ? 0.687 -2.624 -14.815 1.00 92.75 91 ALA A N 1
ATOM 678 C CA . ALA A 1 91 ? -0.316 -2.458 -15.867 1.00 92.75 91 ALA A CA 1
ATOM 679 C C . ALA A 1 91 ? -0.865 -1.022 -15.977 1.00 92.75 91 ALA A C 1
ATOM 681 O O . ALA A 1 91 ? -1.337 -0.624 -17.040 1.00 92.75 91 ALA A O 1
ATOM 682 N N . LEU A 1 92 ? -0.840 -0.254 -14.884 1.00 93.06 92 LEU A N 1
ATOM 683 C CA . LEU A 1 92 ? -1.420 1.088 -14.812 1.00 93.06 92 LEU A CA 1
ATOM 684 C C . LEU A 1 92 ? -0.385 2.217 -14.830 1.00 93.06 92 LEU A C 1
ATOM 686 O O . LEU A 1 92 ? -0.774 3.370 -14.999 1.00 93.06 92 LEU A O 1
ATOM 690 N N . GLU A 1 93 ? 0.904 1.918 -14.660 1.00 89.44 93 GLU A N 1
ATOM 691 C CA . GLU A 1 93 ? 1.976 2.894 -14.428 1.00 89.44 93 GLU A CA 1
ATOM 692 C C . GLU A 1 93 ? 1.985 4.021 -15.469 1.00 89.44 93 GLU A C 1
ATOM 694 O O . GLU A 1 93 ? 2.198 5.186 -15.130 1.00 89.44 93 GLU A O 1
ATOM 699 N N . GLU A 1 94 ? 1.746 3.690 -16.737 1.00 85.81 94 GLU A N 1
ATOM 700 C CA . GLU A 1 94 ? 1.754 4.642 -17.853 1.00 85.81 94 GLU A CA 1
ATOM 701 C C . GLU A 1 94 ? 0.578 5.625 -17.824 1.00 85.81 94 GLU A C 1
ATOM 703 O O . GLU A 1 94 ? 0.691 6.733 -18.346 1.00 85.81 94 GLU A O 1
ATOM 708 N N . TYR A 1 95 ? -0.526 5.251 -17.178 1.00 87.94 95 TYR A N 1
ATOM 709 C CA . TYR A 1 95 ? -1.746 6.053 -17.090 1.00 87.94 95 TYR A CA 1
ATOM 710 C C . TYR A 1 95 ? -1.806 6.926 -15.834 1.00 87.94 95 TYR A C 1
ATOM 712 O O . TYR A 1 95 ? -2.708 7.757 -15.711 1.00 87.94 95 TYR A O 1
ATOM 720 N N . ILE A 1 96 ? -0.886 6.744 -14.882 1.00 88.19 96 ILE A N 1
ATOM 721 C CA . ILE A 1 96 ? -0.893 7.509 -13.634 1.00 88.19 96 ILE A CA 1
ATOM 722 C C . ILE A 1 96 ? -0.458 8.951 -13.933 1.00 88.19 96 ILE A C 1
ATOM 724 O O . ILE A 1 96 ? 0.664 9.159 -14.404 1.00 88.19 96 ILE A O 1
ATOM 728 N N . PRO A 1 97 ? -1.304 9.957 -13.631 1.00 74.62 97 PRO A N 1
ATOM 729 C CA . PRO A 1 97 ? -1.011 11.357 -13.904 1.00 74.62 97 PRO A CA 1
ATOM 730 C C . PRO A 1 97 ? 0.015 11.879 -12.894 1.00 74.62 97 PRO A C 1
ATOM 732 O O . PRO A 1 97 ? -0.330 12.499 -11.895 1.00 74.62 97 PRO A O 1
ATOM 735 N N . MET A 1 98 ? 1.288 11.582 -13.133 1.00 75.19 98 MET A N 1
ATOM 736 C CA . MET A 1 98 ? 2.441 12.162 -12.451 1.00 75.19 98 MET A CA 1
ATOM 737 C C . MET A 1 98 ? 3.674 12.085 -13.356 1.00 75.19 98 MET A C 1
ATOM 739 O O . MET A 1 98 ? 3.682 11.357 -14.353 1.00 75.19 98 MET A O 1
ATOM 743 N N . GLY A 1 99 ? 4.703 12.864 -13.002 1.00 70.75 99 GLY A N 1
ATOM 744 C CA . GLY A 1 99 ? 5.970 12.965 -13.732 1.00 70.75 99 GLY A CA 1
ATOM 745 C C . GLY A 1 99 ? 6.649 11.618 -14.054 1.00 70.75 99 GLY A C 1
ATOM 746 O O . GLY A 1 99 ? 6.161 10.549 -13.684 1.00 70.75 99 GLY A O 1
ATOM 747 N N . PRO A 1 100 ? 7.787 11.645 -14.766 1.00 79.75 100 PRO A N 1
ATOM 748 C CA . PRO A 1 100 ? 8.411 10.441 -15.329 1.00 79.75 100 PRO A CA 1
ATOM 749 C C . PRO A 1 100 ? 8.872 9.412 -14.284 1.00 79.75 100 PRO A C 1
ATOM 751 O O . PRO A 1 100 ? 9.041 8.239 -14.620 1.00 79.75 100 PRO A O 1
ATOM 754 N N . ASP A 1 101 ? 9.072 9.843 -13.036 1.00 89.00 101 ASP A N 1
ATOM 755 C CA . ASP A 1 101 ? 9.619 9.035 -11.949 1.00 89.00 101 ASP A CA 1
ATOM 756 C C . ASP A 1 101 ? 8.652 7.921 -11.475 1.00 89.00 101 ASP A C 1
ATOM 758 O O . ASP A 1 101 ? 7.582 8.218 -10.920 1.00 89.00 101 ASP A O 1
ATOM 762 N N . PRO A 1 102 ? 9.036 6.635 -11.617 1.00 91.50 102 PRO A N 1
ATOM 763 C CA . PRO A 1 102 ? 8.236 5.507 -11.148 1.00 91.50 102 PRO A CA 1
ATOM 764 C C . PRO A 1 102 ? 7.924 5.539 -9.646 1.00 91.50 102 PRO A C 1
ATOM 766 O O . PRO A 1 102 ? 6.847 5.092 -9.247 1.00 91.50 102 PRO A O 1
ATOM 769 N N . ALA A 1 103 ? 8.815 6.075 -8.801 1.00 94.25 103 ALA A N 1
ATOM 770 C CA . ALA A 1 103 ? 8.597 6.125 -7.352 1.00 94.25 103 ALA A CA 1
ATOM 771 C C . ALA A 1 103 ? 7.420 7.043 -6.992 1.00 94.25 103 ALA A C 1
ATOM 773 O O . ALA A 1 103 ? 6.515 6.658 -6.246 1.00 94.25 103 ALA A O 1
ATOM 774 N N . THR A 1 104 ? 7.373 8.228 -7.600 1.00 94.19 104 THR A N 1
ATOM 775 C CA . THR A 1 104 ? 6.257 9.168 -7.447 1.00 94.19 104 THR A CA 1
ATOM 776 C C . THR A 1 104 ? 4.934 8.569 -7.942 1.00 94.19 104 THR A C 1
ATOM 778 O O . THR A 1 104 ? 3.914 8.673 -7.258 1.00 94.19 104 THR A O 1
ATOM 781 N N . ARG A 1 105 ? 4.936 7.877 -9.090 1.00 94.38 105 ARG A N 1
ATOM 782 C CA . ARG A 1 105 ? 3.741 7.184 -9.613 1.00 94.38 105 ARG A CA 1
ATOM 783 C C . ARG A 1 105 ? 3.255 6.083 -8.675 1.00 94.38 105 ARG A C 1
ATOM 785 O O . ARG A 1 105 ? 2.054 5.974 -8.428 1.00 94.38 105 ARG A O 1
ATOM 792 N N . GLY A 1 106 ? 4.177 5.306 -8.112 1.00 96.38 106 GLY A N 1
ATOM 793 C CA . GLY A 1 106 ? 3.864 4.269 -7.134 1.00 96.38 106 GLY A CA 1
ATOM 794 C C . GLY A 1 106 ? 3.203 4.831 -5.874 1.00 96.38 106 GLY A C 1
ATOM 795 O O . GLY A 1 106 ? 2.207 4.278 -5.406 1.00 96.38 106 GLY A O 1
ATOM 796 N N . ALA A 1 107 ? 3.683 5.967 -5.357 1.00 97.00 107 ALA A N 1
ATOM 797 C CA . ALA A 1 107 ? 3.069 6.638 -4.209 1.00 97.00 107 ALA A CA 1
ATOM 798 C C . ALA A 1 107 ? 1.618 7.075 -4.492 1.00 97.00 107 ALA A C 1
ATOM 800 O O . ALA A 1 107 ? 0.738 6.855 -3.660 1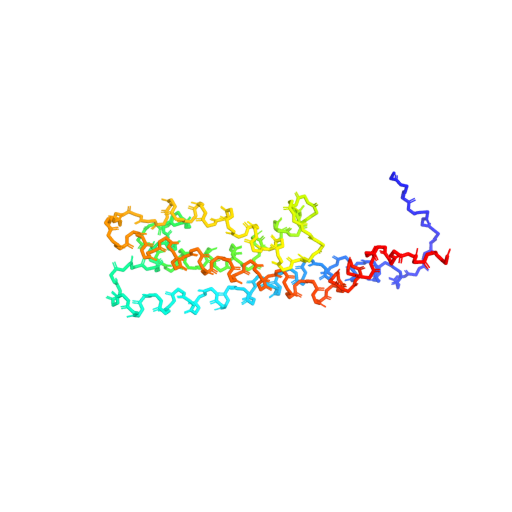.00 97.00 107 ALA A O 1
ATOM 801 N N . VAL A 1 108 ? 1.342 7.626 -5.681 1.00 95.88 108 VAL A N 1
ATOM 802 C CA . VAL A 1 108 ? -0.023 8.001 -6.105 1.00 95.88 108 VAL A CA 1
ATOM 803 C C . VAL A 1 108 ? -0.928 6.777 -6.211 1.00 95.88 108 VAL A C 1
ATOM 805 O O . VAL A 1 108 ? -2.039 6.787 -5.682 1.00 95.88 108 VAL A O 1
ATOM 808 N N . PHE A 1 109 ? -0.450 5.705 -6.843 1.00 96.44 109 PHE A N 1
ATOM 809 C CA . PHE A 1 109 ? -1.177 4.438 -6.924 1.00 96.44 109 PHE A CA 1
ATOM 810 C C . PHE A 1 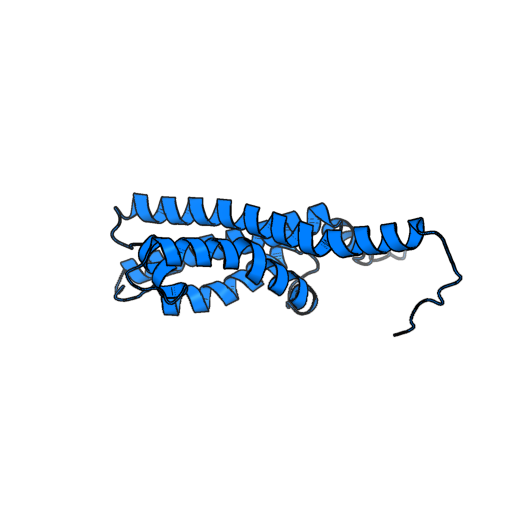109 ? -1.557 3.917 -5.532 1.00 96.44 109 PHE A C 1
ATOM 812 O O . PHE A 1 109 ? -2.713 3.576 -5.277 1.00 96.44 109 PHE A O 1
ATOM 819 N N . ALA A 1 110 ? -0.606 3.916 -4.599 1.00 97.19 110 ALA A N 1
ATOM 820 C CA . ALA A 1 110 ? -0.853 3.436 -3.249 1.00 97.19 110 ALA A CA 1
ATOM 821 C C . ALA A 1 110 ? -1.760 4.365 -2.427 1.00 97.19 110 ALA A C 1
ATOM 823 O O . ALA A 1 110 ? -2.497 3.876 -1.573 1.00 97.19 110 ALA A O 1
ATOM 824 N N . ALA A 1 111 ? -1.780 5.672 -2.703 1.00 96.81 111 ALA A N 1
ATOM 825 C CA . ALA A 1 111 ? -2.746 6.592 -2.101 1.00 96.81 111 ALA A CA 1
ATOM 826 C C . ALA A 1 111 ? -4.193 6.250 -2.499 1.00 96.81 111 ALA A C 1
ATOM 828 O O . ALA A 1 111 ? -5.102 6.367 -1.680 1.00 96.81 111 ALA A O 1
ATOM 829 N N . VAL A 1 112 ? -4.417 5.769 -3.727 1.00 96.06 112 VAL A N 1
ATOM 830 C CA . VAL A 1 112 ? -5.737 5.271 -4.152 1.00 96.06 112 VAL A CA 1
ATOM 831 C C . VAL A 1 112 ? -6.098 3.986 -3.403 1.00 96.06 112 VAL A C 1
ATOM 833 O O . VAL A 1 112 ? -7.208 3.875 -2.881 1.00 96.06 112 VAL A O 1
ATOM 836 N N . LEU A 1 113 ? -5.159 3.040 -3.279 1.00 95.44 113 LEU A N 1
ATOM 837 C CA . LEU A 1 113 ? -5.373 1.814 -2.494 1.00 95.44 113 LEU A CA 1
ATOM 838 C C . LEU A 1 113 ? -5.661 2.112 -1.017 1.00 95.44 113 LEU A C 1
ATOM 840 O O . LEU A 1 113 ? -6.512 1.462 -0.407 1.00 95.44 113 LEU A O 1
ATOM 844 N N . TRP A 1 114 ? -5.004 3.128 -0.458 1.00 97.69 114 TRP A N 1
ATOM 845 C CA . TRP A 1 114 ? -5.222 3.573 0.914 1.00 97.69 114 TRP A CA 1
ATOM 846 C C . TRP A 1 114 ? -6.677 3.968 1.180 1.00 97.69 114 TRP A C 1
ATOM 848 O O . TRP A 1 114 ? -7.196 3.659 2.250 1.00 97.69 114 TRP A O 1
ATOM 858 N N . VAL A 1 115 ? -7.369 4.589 0.217 1.00 97.31 115 VAL A N 1
ATOM 859 C CA . VAL A 1 115 ? -8.790 4.946 0.378 1.00 97.31 115 VAL A CA 1
ATOM 860 C C . VAL A 1 115 ? -9.639 3.695 0.617 1.00 97.31 115 VAL A C 1
ATOM 862 O O . VAL A 1 115 ? -10.463 3.669 1.531 1.00 97.31 115 VAL A O 1
ATOM 865 N N . ALA A 1 116 ? -9.414 2.628 -0.152 1.00 94.75 116 ALA A N 1
ATOM 866 C CA . ALA A 1 116 ? -10.106 1.361 0.069 1.00 94.75 116 ALA A CA 1
ATOM 867 C C . ALA A 1 116 ? -9.728 0.750 1.429 1.00 94.75 116 ALA A C 1
ATOM 869 O O . ALA A 1 116 ? -10.604 0.311 2.176 1.00 94.75 116 ALA A O 1
ATOM 870 N N . PHE A 1 117 ? -8.441 0.779 1.784 1.00 94.81 117 PHE A N 1
ATOM 871 C CA . PHE A 1 117 ? -7.951 0.254 3.056 1.00 94.81 117 PHE A CA 1
ATOM 872 C C . PHE A 1 117 ? -8.562 0.964 4.265 1.00 94.81 117 PHE A C 1
ATOM 874 O O . PHE A 1 117 ? -9.067 0.302 5.167 1.00 94.81 117 PHE A O 1
ATOM 881 N N . VAL A 1 118 ? -8.568 2.298 4.290 1.00 95.56 118 VAL A N 1
ATOM 882 C CA . VAL A 1 118 ? -9.064 3.064 5.441 1.00 95.56 118 VAL A CA 1
ATOM 883 C C . VAL A 1 118 ? -10.574 2.888 5.618 1.00 95.56 118 VAL A C 1
ATOM 885 O O . VAL A 1 118 ? -11.053 2.799 6.747 1.00 95.56 118 VAL A O 1
ATOM 888 N N . ILE A 1 119 ? -11.334 2.775 4.523 1.00 94.38 119 ILE A N 1
ATOM 889 C CA . ILE A 1 119 ? -12.790 2.582 4.570 1.00 94.38 119 ILE A CA 1
ATOM 890 C C . ILE A 1 119 ? -13.141 1.177 5.065 1.00 94.38 119 ILE A C 1
ATOM 892 O O . ILE A 1 119 ? -13.987 1.035 5.948 1.00 94.38 119 ILE A O 1
ATOM 896 N N . LEU A 1 120 ? -12.497 0.145 4.515 1.00 93.56 120 LEU A N 1
ATOM 897 C CA . LEU A 1 120 ? -12.809 -1.253 4.825 1.00 93.56 120 LEU A CA 1
ATOM 898 C C . LEU A 1 120 ? -12.169 -1.717 6.144 1.00 93.56 120 LEU A C 1
ATOM 900 O O . LEU A 1 120 ? -12.749 -2.516 6.876 1.00 93.56 120 LEU A O 1
ATOM 904 N N . GLY A 1 121 ? -10.986 -1.199 6.472 1.00 90.75 121 GLY A N 1
ATOM 905 C CA . GLY A 1 121 ? -10.191 -1.605 7.628 1.00 90.75 121 GLY A CA 1
ATOM 906 C C . GLY A 1 121 ? -10.570 -0.918 8.942 1.00 90.75 121 GLY A C 1
ATOM 907 O O . GLY A 1 121 ? -10.386 -1.521 10.002 1.00 90.75 121 GLY A O 1
ATOM 908 N N . ARG A 1 122 ? -11.150 0.299 8.914 1.00 92.00 122 ARG A N 1
ATOM 909 C CA . ARG A 1 122 ? -11.416 1.092 10.139 1.00 92.00 122 ARG A CA 1
ATOM 910 C C . ARG A 1 122 ? -12.285 0.382 11.178 1.00 92.00 122 ARG A C 1
ATOM 912 O O . ARG A 1 122 ? -12.199 0.701 12.361 1.00 92.00 122 ARG A O 1
ATOM 919 N N . GLY A 1 123 ? -13.175 -0.516 10.747 1.00 90.81 123 GLY A N 1
ATOM 920 C CA . GLY A 1 123 ? -14.181 -1.134 11.612 1.00 90.81 123 GLY A CA 1
ATOM 921 C C . GLY A 1 123 ? -14.944 -0.103 12.458 1.00 90.81 123 GLY A C 1
ATOM 922 O O . GLY A 1 123 ? -15.543 0.836 11.932 1.00 90.81 123 GLY A O 1
ATOM 923 N N . GLY A 1 124 ? -14.899 -0.278 13.782 1.00 89.88 124 GLY A N 1
ATOM 924 C CA . GLY A 1 124 ? -15.550 0.600 14.761 1.00 89.88 124 GLY A CA 1
ATOM 925 C C . GLY A 1 124 ? -14.731 1.815 15.215 1.00 89.88 124 GLY A C 1
ATOM 926 O O . GLY A 1 124 ? -15.178 2.520 16.118 1.00 89.88 124 GLY A O 1
ATOM 927 N N . LEU A 1 125 ? -13.547 2.074 14.643 1.00 91.31 125 LEU A N 1
ATOM 928 C CA . LEU A 1 125 ? -12.707 3.204 15.053 1.00 91.31 125 LEU A CA 1
ATOM 929 C C . LEU A 1 125 ? -13.420 4.545 14.822 1.00 91.31 125 LEU A C 1
ATOM 931 O O . LEU A 1 125 ? -14.006 4.792 13.762 1.00 91.31 125 LEU A O 1
ATOM 935 N N . GLY A 1 126 ? -13.320 5.428 15.815 1.00 92.44 126 GLY A N 1
ATOM 936 C CA . GLY A 1 126 ? -13.887 6.774 15.801 1.00 92.44 126 GLY A CA 1
ATOM 937 C C . GLY A 1 126 ? -13.034 7.770 16.589 1.00 92.44 126 GLY A C 1
ATOM 938 O O . GLY A 1 126 ? -12.046 7.403 17.230 1.00 92.44 126 GLY A O 1
ATOM 939 N N . GLY A 1 127 ? -13.418 9.047 16.535 1.00 93.31 127 GLY A N 1
ATOM 940 C CA . GLY A 1 127 ? -12.753 10.118 17.280 1.00 93.31 127 GLY A CA 1
ATOM 941 C C . GLY A 1 127 ? -11.267 10.295 16.914 1.00 93.31 127 GLY A C 1
ATOM 942 O O . GLY A 1 127 ? -10.890 10.083 15.760 1.00 93.31 127 GLY A O 1
ATOM 943 N N . PRO A 1 128 ? -10.403 10.667 17.878 1.00 93.06 128 PRO A N 1
ATOM 944 C CA . PRO A 1 128 ? -8.978 10.903 17.627 1.00 93.06 128 PRO A CA 1
ATOM 945 C C . PRO A 1 128 ? -8.218 9.682 17.090 1.00 93.06 128 PRO A C 1
ATOM 947 O O . PRO A 1 128 ? -7.315 9.832 16.270 1.00 93.06 128 PRO A O 1
ATOM 950 N N . LEU A 1 129 ? -8.603 8.468 17.503 1.00 90.50 129 LEU A N 1
ATOM 951 C CA . LEU A 1 129 ? -7.960 7.237 17.033 1.00 90.50 129 LEU A CA 1
ATOM 952 C C . LEU A 1 129 ? -8.176 7.009 15.535 1.00 90.50 129 LEU A C 1
ATOM 954 O O . LEU A 1 129 ? -7.273 6.513 14.869 1.00 90.50 129 LEU A O 1
ATOM 958 N N . LEU A 1 130 ? -9.329 7.413 14.990 1.00 94.50 130 LEU A N 1
ATOM 959 C CA . LEU A 1 130 ? -9.586 7.325 13.552 1.00 94.50 130 LEU A CA 1
ATOM 960 C C . LEU A 1 130 ? -8.654 8.244 12.754 1.00 94.50 130 LEU A C 1
ATOM 962 O O . LEU A 1 130 ? -8.165 7.842 11.703 1.00 94.50 130 LEU A O 1
ATOM 966 N N . VAL A 1 131 ? -8.379 9.450 13.258 1.00 95.75 131 VAL A N 1
ATOM 967 C CA . VAL A 1 131 ? -7.459 10.397 12.607 1.00 95.75 131 VAL A CA 1
ATOM 968 C C . VAL A 1 131 ? -6.034 9.847 12.610 1.00 95.75 131 VAL A C 1
ATOM 970 O O . VAL A 1 131 ? -5.376 9.852 11.573 1.00 95.75 131 VAL A O 1
ATOM 973 N N . ILE A 1 132 ? -5.581 9.315 13.750 1.00 94.19 132 ILE A N 1
ATOM 974 C CA . ILE A 1 132 ? -4.254 8.695 13.883 1.00 94.19 132 ILE A CA 1
ATOM 975 C C . ILE A 1 132 ? -4.133 7.484 12.949 1.00 94.19 132 ILE A C 1
ATOM 977 O O . ILE A 1 132 ? -3.169 7.395 12.189 1.00 94.19 132 ILE A O 1
ATOM 981 N N . TYR A 1 133 ? -5.130 6.593 12.956 1.00 94.44 133 TYR A N 1
ATOM 982 C CA . TYR A 1 133 ? -5.206 5.442 12.056 1.00 94.44 133 TYR A CA 1
ATOM 983 C C . TYR A 1 133 ? -5.126 5.874 10.590 1.00 94.44 133 TYR A C 1
ATOM 985 O O . TYR A 1 133 ? -4.278 5.378 9.852 1.00 94.44 133 TYR A O 1
ATOM 993 N N . ALA A 1 134 ? -5.958 6.827 10.166 1.00 96.81 134 ALA A N 1
ATOM 994 C CA . ALA A 1 134 ? -5.988 7.308 8.789 1.00 96.81 134 ALA A CA 1
ATOM 995 C C . ALA A 1 134 ? -4.643 7.922 8.365 1.00 96.81 134 ALA A C 1
ATOM 997 O O . ALA A 1 134 ? -4.133 7.589 7.299 1.00 96.81 134 ALA A O 1
ATOM 998 N N . ALA A 1 135 ? -4.034 8.761 9.208 1.00 96.38 135 ALA A N 1
ATOM 999 C CA . ALA A 1 135 ? -2.772 9.429 8.898 1.00 96.38 135 ALA A CA 1
ATOM 1000 C C . ALA A 1 135 ? -1.586 8.455 8.812 1.00 96.38 135 ALA A C 1
ATOM 1002 O O . ALA A 1 135 ? -0.827 8.486 7.842 1.00 96.38 135 ALA A O 1
ATOM 1003 N N . PHE A 1 136 ? -1.429 7.558 9.789 1.00 95.69 136 PHE A N 1
ATOM 1004 C CA . PHE A 1 136 ? -0.319 6.602 9.775 1.00 95.69 136 PHE A CA 1
ATOM 1005 C C . PHE A 1 136 ? -0.479 5.539 8.693 1.00 95.69 136 PHE A C 1
ATOM 1007 O O . PHE A 1 136 ? 0.505 5.146 8.064 1.00 95.69 136 PHE A O 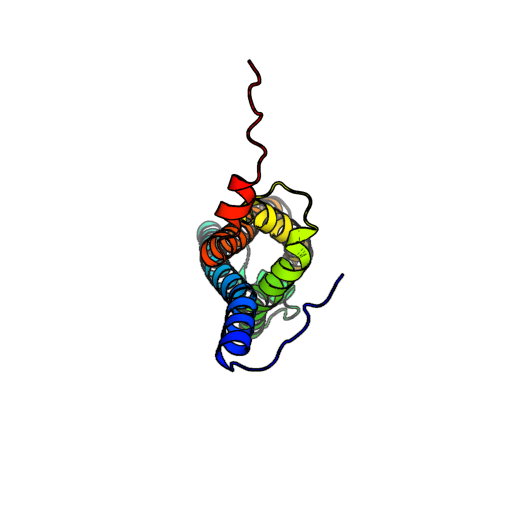1
ATOM 1014 N N . THR A 1 137 ? -1.705 5.083 8.432 1.00 96.19 137 THR A N 1
ATOM 1015 C CA . THR A 1 137 ? -1.944 4.154 7.321 1.00 96.19 137 THR A CA 1
ATOM 1016 C C . THR A 1 137 ? -1.708 4.834 5.981 1.00 96.19 137 THR A C 1
ATOM 1018 O O . THR A 1 137 ? -1.141 4.189 5.104 1.00 96.19 137 THR A O 1
ATOM 1021 N N . LEU A 1 138 ? -2.031 6.125 5.831 1.00 97.88 138 LEU A N 1
ATOM 1022 C CA . LEU A 1 138 ? -1.693 6.892 4.630 1.00 97.88 138 LEU A CA 1
ATOM 1023 C C . LEU A 1 138 ? -0.182 6.928 4.430 1.00 97.88 138 LEU A C 1
ATOM 1025 O O . LEU A 1 138 ? 0.299 6.543 3.369 1.00 97.88 138 LEU A O 1
ATOM 1029 N N . LEU A 1 139 ? 0.573 7.313 5.462 1.00 97.88 139 LEU A N 1
ATOM 1030 C CA . LEU A 1 139 ? 2.036 7.326 5.411 1.00 97.88 139 LEU A CA 1
ATOM 1031 C C . LEU A 1 139 ? 2.602 5.952 5.024 1.00 97.88 139 LEU A C 1
ATOM 1033 O O . LEU A 1 139 ? 3.495 5.861 4.186 1.00 97.88 139 LEU A O 1
ATOM 1037 N N . SER A 1 140 ? 2.040 4.885 5.592 1.00 97.19 140 SER A N 1
ATOM 1038 C CA . SER A 1 140 ? 2.451 3.507 5.317 1.00 97.19 140 SER A CA 1
ATOM 1039 C C . SER A 1 140 ? 2.193 3.105 3.861 1.00 97.19 140 SER A C 1
ATOM 1041 O O . SER A 1 140 ? 3.053 2.488 3.234 1.00 97.19 140 SER A O 1
ATOM 1043 N N . HIS A 1 141 ? 1.053 3.502 3.290 1.00 98.19 141 HIS A N 1
ATOM 1044 C CA . HIS A 1 141 ? 0.731 3.245 1.884 1.00 98.19 141 HIS A CA 1
ATOM 1045 C C . HIS A 1 141 ? 1.594 4.081 0.939 1.00 98.19 141 HIS A C 1
ATOM 1047 O O . HIS A 1 141 ? 2.102 3.558 -0.049 1.00 98.19 141 HIS A O 1
ATOM 1053 N N . LEU A 1 142 ? 1.816 5.359 1.250 1.00 98.31 142 LEU A N 1
ATOM 1054 C CA . LEU A 1 142 ? 2.712 6.208 0.466 1.00 98.31 142 LEU A CA 1
ATOM 1055 C C . LEU A 1 142 ? 4.129 5.625 0.440 1.00 98.31 142 LEU A C 1
ATOM 1057 O O . LEU A 1 142 ? 4.724 5.533 -0.631 1.00 98.31 142 LEU A O 1
ATOM 1061 N N . ALA A 1 143 ? 4.638 5.161 1.586 1.00 98.25 143 ALA A N 1
ATOM 1062 C CA . ALA A 1 143 ? 5.934 4.496 1.673 1.00 98.25 143 ALA A CA 1
ATOM 1063 C C . ALA A 1 143 ? 5.970 3.186 0.868 1.00 98.25 143 ALA A C 1
ATOM 1065 O O . ALA A 1 143 ? 6.916 2.967 0.113 1.00 98.25 143 ALA A O 1
ATOM 1066 N N . TYR A 1 144 ? 4.930 2.349 0.969 1.00 98.31 144 TYR A N 1
ATOM 1067 C CA . TYR A 1 144 ? 4.781 1.136 0.155 1.00 98.31 144 TYR A CA 1
ATOM 1068 C C . TYR A 1 144 ? 4.876 1.446 -1.343 1.00 98.31 144 TYR A C 1
ATOM 1070 O O . TYR A 1 144 ? 5.712 0.878 -2.045 1.00 98.31 144 TYR A O 1
ATOM 1078 N N . GLY A 1 145 ? 4.042 2.371 -1.822 1.00 97.75 145 GLY A N 1
ATOM 1079 C CA . GLY A 1 145 ? 3.968 2.731 -3.231 1.00 97.75 145 GLY A CA 1
ATOM 1080 C C . GLY A 1 145 ? 5.261 3.352 -3.741 1.00 97.75 145 GLY A C 1
ATOM 1081 O O . GLY A 1 145 ? 5.743 2.987 -4.812 1.00 97.75 145 GLY A O 1
ATOM 1082 N N . PHE A 1 146 ? 5.856 4.245 -2.952 1.00 97.81 146 PHE A N 1
ATOM 1083 C CA . PHE A 1 146 ? 7.131 4.869 -3.282 1.00 97.81 146 PHE A CA 1
ATOM 1084 C C . PHE A 1 146 ? 8.244 3.828 -3.443 1.00 97.81 146 PHE A C 1
ATOM 1086 O O . PHE A 1 146 ? 8.950 3.833 -4.449 1.00 97.81 146 PHE A O 1
ATOM 1093 N N . VAL A 1 147 ? 8.381 2.903 -2.488 1.00 98.25 147 VAL A N 1
ATOM 1094 C CA . VAL A 1 147 ? 9.407 1.848 -2.528 1.00 98.25 147 VAL A CA 1
ATOM 1095 C C . VAL A 1 147 ? 9.161 0.880 -3.683 1.00 98.25 147 VAL A C 1
ATOM 1097 O O . VAL A 1 147 ? 10.112 0.539 -4.387 1.00 98.25 147 VAL A O 1
ATOM 1100 N N . LEU A 1 148 ? 7.905 0.490 -3.925 1.00 97.94 148 LEU A N 1
ATOM 1101 C CA . LEU A 1 148 ? 7.514 -0.321 -5.079 1.00 97.94 148 LEU A CA 1
ATOM 1102 C C . LEU A 1 148 ? 8.008 0.309 -6.384 1.00 97.94 148 LEU A C 1
ATOM 1104 O O . LEU A 1 148 ? 8.742 -0.333 -7.137 1.00 97.94 148 LEU A O 1
ATOM 1108 N N . GLY A 1 149 ? 7.652 1.572 -6.618 1.00 96.31 149 GLY A N 1
ATOM 1109 C CA . GLY A 1 149 ? 8.046 2.299 -7.819 1.00 96.31 149 GLY A CA 1
ATOM 1110 C C . GLY A 1 149 ? 9.560 2.502 -7.917 1.00 96.31 149 GLY A C 1
ATOM 1111 O O . GLY A 1 149 ? 10.140 2.266 -8.974 1.00 96.31 149 GLY A O 1
ATOM 1112 N N . ALA A 1 150 ? 10.227 2.863 -6.818 1.00 95.94 150 ALA A N 1
ATOM 1113 C CA . ALA A 1 150 ? 11.672 3.092 -6.789 1.00 95.94 150 ALA A CA 1
ATOM 1114 C C . ALA A 1 150 ? 12.477 1.823 -7.115 1.00 95.94 150 ALA A C 1
ATOM 1116 O O . ALA A 1 150 ? 13.412 1.864 -7.917 1.00 95.94 150 ALA A O 1
ATOM 1117 N N . VAL A 1 151 ? 12.117 0.683 -6.516 1.00 96.69 151 VAL A N 1
ATOM 1118 C CA . VAL A 1 151 ? 12.780 -0.604 -6.776 1.00 96.69 151 VAL A CA 1
ATOM 1119 C C . VAL A 1 151 ? 12.502 -1.065 -8.203 1.00 96.69 151 VAL A C 1
ATOM 1121 O O . VAL A 1 151 ? 13.438 -1.444 -8.907 1.00 96.69 151 VAL A O 1
ATOM 1124 N N . TYR A 1 152 ? 11.251 -0.974 -8.658 1.00 95.25 152 TYR A N 1
ATOM 1125 C CA . T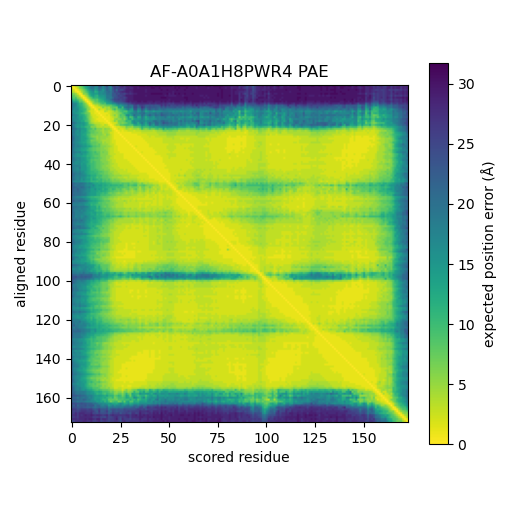YR A 1 152 ? 10.885 -1.298 -10.034 1.00 95.25 152 TYR A CA 1
ATOM 1126 C C . TYR A 1 152 ? 11.681 -0.460 -11.045 1.00 95.25 152 TYR A C 1
ATOM 1128 O O . TYR A 1 152 ? 12.327 -1.016 -11.936 1.00 95.25 152 TYR A O 1
ATOM 1136 N N . GLY A 1 153 ? 11.692 0.865 -10.880 1.00 92.38 153 GLY A N 1
ATOM 1137 C CA . GLY A 1 153 ? 12.397 1.790 -11.766 1.00 92.38 153 GLY A CA 1
ATOM 1138 C C . GLY A 1 153 ? 13.904 1.545 -11.793 1.00 92.38 153 GLY A C 1
ATOM 1139 O O . GLY A 1 153 ? 14.518 1.563 -12.861 1.00 92.38 153 GLY A O 1
ATOM 1140 N N . ARG A 1 154 ? 14.492 1.211 -10.638 1.00 91.81 154 ARG A N 1
ATOM 1141 C CA . ARG A 1 154 ? 15.912 0.866 -10.515 1.00 91.81 154 ARG A CA 1
ATOM 1142 C C . ARG A 1 154 ? 16.275 -0.446 -11.208 1.00 91.81 154 ARG A C 1
ATOM 1144 O O . ARG A 1 154 ? 17.310 -0.504 -11.863 1.00 91.81 154 ARG A O 1
ATOM 1151 N N . LEU A 1 155 ? 15.469 -1.495 -11.050 1.00 91.25 155 LEU A N 1
ATOM 1152 C CA . LEU A 1 155 ? 15.762 -2.822 -11.611 1.00 91.25 155 LEU A CA 1
ATOM 1153 C C . LEU A 1 155 ? 15.480 -2.913 -13.117 1.00 91.25 155 LEU A C 1
ATOM 1155 O O . LEU A 1 155 ? 16.079 -3.733 -13.811 1.00 91.25 155 LEU A O 1
ATOM 1159 N N . THR A 1 156 ? 14.586 -2.067 -13.629 1.00 88.06 156 THR A N 1
ATOM 1160 C CA . THR A 1 156 ? 14.249 -2.020 -15.059 1.00 88.06 156 THR A CA 1
ATOM 1161 C C . THR A 1 156 ? 15.070 -1.008 -15.854 1.00 88.06 156 THR A C 1
ATOM 1163 O O . THR A 1 156 ? 15.118 -1.129 -17.074 1.00 88.06 156 THR A O 1
ATOM 1166 N N . GLY A 1 157 ? 15.718 -0.041 -15.193 1.00 82.00 157 GLY A N 1
ATOM 1167 C CA . GLY A 1 157 ? 16.409 1.083 -15.843 1.00 82.00 157 GLY A CA 1
ATOM 1168 C C . GLY A 1 157 ? 15.487 2.255 -16.199 1.00 82.00 157 GLY A C 1
ATOM 1169 O O . GLY A 1 157 ? 15.968 3.338 -16.519 1.00 82.00 157 GLY A O 1
ATOM 1170 N N . THR A 1 158 ? 14.173 2.079 -16.035 1.00 79.44 158 THR A N 1
ATOM 1171 C CA . THR A 1 158 ? 13.123 3.045 -16.389 1.00 79.44 158 THR A CA 1
ATOM 1172 C C . THR A 1 158 ? 13.349 4.441 -15.800 1.00 79.44 158 THR A C 1
ATOM 1174 O O . THR A 1 158 ? 13.045 5.443 -16.443 1.00 79.44 158 THR A O 1
ATOM 1177 N N . THR A 1 159 ? 13.893 4.534 -14.580 1.00 77.00 159 THR A N 1
ATOM 1178 C CA . THR A 1 159 ? 14.193 5.830 -13.949 1.00 77.00 159 THR A CA 1
ATOM 1179 C C . THR A 1 159 ? 15.260 6.611 -14.720 1.00 77.00 159 THR A C 1
ATOM 1181 O O . THR A 1 159 ? 15.123 7.819 -14.877 1.00 77.00 159 THR A O 1
ATOM 1184 N N . ALA A 1 160 ? 16.313 5.943 -15.202 1.00 70.38 160 ALA A N 1
ATOM 1185 C CA . ALA A 1 160 ? 17.393 6.594 -15.941 1.00 70.38 160 ALA A CA 1
ATOM 1186 C C . ALA A 1 160 ? 16.935 7.014 -17.344 1.00 70.38 160 ALA A C 1
ATOM 1188 O O . ALA A 1 160 ? 17.176 8.152 -17.739 1.00 70.38 160 ALA A O 1
ATOM 1189 N N . ASP A 1 161 ? 16.214 6.136 -18.045 1.00 76.12 161 ASP A N 1
ATOM 1190 C CA . ASP A 1 161 ? 15.728 6.393 -19.406 1.00 76.12 161 ASP A CA 1
ATOM 1191 C C . ASP A 1 161 ? 14.793 7.613 -19.447 1.00 76.12 161 ASP A C 1
ATOM 1193 O O . ASP A 1 161 ? 15.023 8.560 -20.199 1.00 76.12 161 ASP A O 1
ATOM 1197 N N . ARG A 1 162 ? 13.792 7.660 -18.557 1.00 74.50 162 ARG A N 1
ATOM 1198 C CA . ARG A 1 162 ? 12.783 8.734 -18.560 1.00 74.50 162 ARG A CA 1
ATOM 1199 C C . ARG A 1 162 ? 13.291 10.077 -18.021 1.00 74.50 162 ARG A C 1
ATOM 1201 O O . ARG A 1 162 ? 12.711 11.112 -18.338 1.00 74.50 162 ARG A O 1
ATOM 1208 N N . LEU A 1 163 ? 14.341 10.079 -17.193 1.00 72.00 163 LEU A N 1
ATOM 1209 C CA . LEU A 1 163 ? 15.021 11.310 -16.758 1.00 72.00 163 LEU A CA 1
ATOM 1210 C C . LEU A 1 163 ? 16.046 11.801 -17.792 1.00 72.00 163 LEU A C 1
ATOM 1212 O O . LEU A 1 1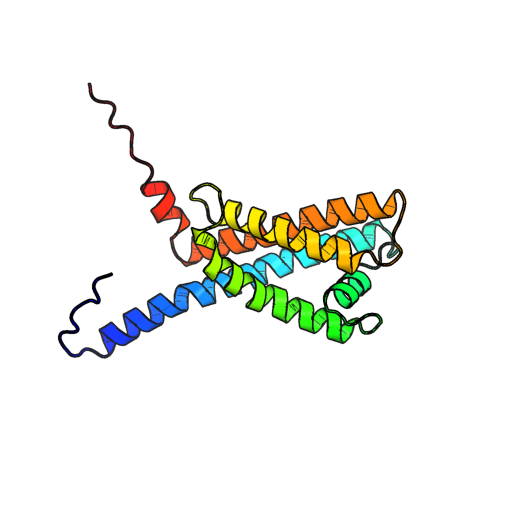63 ? 16.348 12.990 -17.826 1.00 72.00 163 LEU A O 1
ATOM 1216 N N . GLY A 1 164 ? 16.575 10.915 -18.640 1.00 65.25 164 GLY A N 1
ATOM 1217 C CA . GLY A 1 164 ? 17.428 11.283 -19.773 1.00 65.25 164 GLY A CA 1
ATOM 1218 C C . GLY A 1 164 ? 16.650 11.867 -20.957 1.00 65.25 164 GLY A C 1
ATOM 1219 O O . GLY A 1 164 ? 17.196 12.672 -21.704 1.00 65.25 164 GLY A O 1
ATOM 1220 N N . GLU A 1 165 ? 15.372 11.508 -21.104 1.00 61.94 165 GLU A N 1
ATOM 1221 C CA . GLU A 1 165 ? 14.481 11.984 -22.175 1.00 61.94 165 GLU A CA 1
ATOM 1222 C C . GLU A 1 165 ? 13.871 13.376 -21.951 1.00 61.94 165 GLU A C 1
ATOM 1224 O O . GLU A 1 165 ? 13.229 13.903 -22.862 1.00 61.94 165 GLU A O 1
ATOM 1229 N N . THR A 1 166 ? 14.055 14.017 -20.788 1.00 59.56 166 THR A N 1
ATOM 1230 C CA . THR A 1 166 ? 13.692 15.440 -20.671 1.00 59.56 166 THR A CA 1
ATOM 1231 C C . THR A 1 166 ? 14.497 16.229 -21.703 1.00 59.56 166 THR A C 1
ATOM 1233 O O . THR A 1 166 ? 15.727 16.199 -21.619 1.00 59.56 166 THR A O 1
ATOM 1236 N N . PRO A 1 167 ? 13.853 16.931 -22.663 1.00 50.09 167 PRO A N 1
ATOM 1237 C CA . PRO A 1 167 ? 14.570 17.659 -23.694 1.00 50.09 167 PRO A CA 1
ATOM 1238 C C . PRO A 1 167 ? 15.532 18.610 -23.001 1.00 50.09 167 PRO A C 1
ATOM 1240 O O . PRO A 1 167 ? 15.100 19.502 -22.264 1.00 50.09 167 PRO A O 1
ATOM 1243 N N . SER A 1 168 ? 16.834 18.414 -23.209 1.00 53.53 168 SER A N 1
ATOM 1244 C CA . SER A 1 168 ? 17.790 19.479 -22.968 1.00 53.53 168 SER A CA 1
ATOM 1245 C C . SER A 1 168 ? 17.271 20.643 -23.791 1.00 53.53 168 SER A C 1
ATOM 1247 O O . SER A 1 168 ? 17.272 20.558 -25.018 1.00 53.53 168 SER A O 1
ATOM 1249 N N . VAL A 1 169 ? 16.729 21.667 -23.129 1.00 60.94 169 VAL A N 1
ATOM 1250 C CA . VAL A 1 169 ? 16.448 22.942 -23.776 1.00 60.94 169 VAL A CA 1
ATOM 1251 C C . VAL A 1 169 ? 17.787 23.343 -24.357 1.00 60.94 169 VAL A C 1
ATOM 1253 O O . VAL A 1 169 ? 18.708 23.713 -23.629 1.00 60.94 169 VAL A O 1
ATOM 1256 N N . GLU A 1 170 ? 17.935 23.109 -25.654 1.00 53.91 170 GLU A N 1
ATOM 1257 C CA . GLU A 1 170 ? 19.082 23.533 -26.413 1.00 53.91 170 GLU A CA 1
ATOM 1258 C C . GLU A 1 170 ? 19.034 25.046 -26.301 1.00 53.91 170 GLU A C 1
ATOM 1260 O O . GLU A 1 170 ? 18.196 25.704 -26.915 1.00 53.91 170 GLU A O 1
ATOM 1265 N N . THR A 1 171 ? 19.838 25.582 -25.381 1.00 56.34 171 THR A N 1
ATOM 1266 C CA . THR A 1 171 ? 20.101 27.007 -25.260 1.00 56.34 171 THR A CA 1
ATOM 1267 C C . THR A 1 171 ? 20.757 27.407 -26.573 1.00 56.34 171 THR A C 1
ATOM 1269 O O . THR A 1 171 ? 21.981 27.386 -26.717 1.00 56.34 171 THR A O 1
ATOM 1272 N N . SER A 1 172 ? 19.918 27.674 -27.572 1.00 58.34 172 SER A N 1
ATOM 1273 C CA . SER A 1 172 ? 20.313 28.261 -28.832 1.00 58.34 172 SER A CA 1
ATOM 1274 C C . SER A 1 172 ? 20.857 29.644 -28.512 1.00 58.34 172 SER A C 1
ATOM 1276 O O . SER A 1 172 ? 20.168 30.463 -27.900 1.00 58.34 172 SER A O 1
ATOM 1278 N N . ARG A 1 173 ? 22.124 29.812 -28.880 1.00 54.91 173 ARG A N 1
ATOM 1279 C CA . ARG A 1 173 ? 22.897 31.053 -28.897 1.00 54.91 173 ARG A CA 1
ATOM 1280 C C . ARG A 1 173 ? 22.117 32.264 -29.396 1.00 54.91 173 ARG A C 1
ATOM 1282 O O . ARG A 1 173 ? 21.314 32.093 -30.338 1.00 54.91 173 ARG A O 1
#

Secondary structure (DSSP, 8-state):
----------HHHHHHHHHHHHHHHHHHHHHHHHHHHHHHHHHHHHHHHTTTSS-HHHHHHHHTT-TT-HHHHHHHHHHIIIIIHHHHHHHHGGGSSS-S-HHHHHHHHHHHHHHHHHHHH-TT--HHHHHHHHHHHHHHHHHHHHHHHHHHHHHHSHHHHHHH-S-------

Solvent-accessible surface area (backbone atoms only — not comparable to full-atom values): 8991 Å² total; per-residue (Å²): 141,80,79,80,82,82,76,84,84,52,73,63,60,55,47,51,50,52,52,58,61,47,45,53,58,52,23,21,28,52,5,12,46,55,7,45,52,55,22,50,53,49,49,50,49,52,28,61,79,53,68,55,72,77,39,57,62,53,20,44,2,31,51,59,72,27,69,94,35,45,70,61,7,49,53,49,44,52,49,35,45,27,43,53,48,22,52,48,45,67,75,42,55,88,74,45,96,58,71,73,46,38,24,64,39,22,20,55,55,23,49,59,52,35,54,55,40,52,68,49,20,46,74,87,60,55,73,72,62,34,54,52,51,49,52,53,50,43,53,23,26,31,50,18,15,25,40,17,16,42,42,21,19,62,70,64,44,50,42,59,56,48,64,65,63,56,75,75,78,74,81,73,126

Mean predicted aligned error: 8.32 Å

Foldseek 3Di:
DDDDDDPDDDVVVVCVVVVLVVLLLVLLLVLLQVLVVQLVVLLVVLCVVVVNPQVSLQLQCQLLVRHPCSPVSVVSVCCCSNHVLSVVCSVCVVVQPDAQQQLQSQLSSLLVVLVSSLVRRRPPDDDPSSVSVSVSSNVSSSSSRNSSRNSSCVSSVSRVVRVVPPPPPPPDD

Sequence (173 aa):
MQTPRTDGGSDEGYLEYALRNLRHPVSAIAGGVAGMAVMSLLLLLLEVETRERIGVFEAVARFAGQPGNISLGFVLFLVAGGLAWPLLFLALEEYIPMGPDPATRGAVFAAVLWVAFVILGRGGLGGPLLVIYAAFTLLSHLAYGFVLGAVYGRLTGTTADRLGETPSVETSR

Nearest PDB structures (foldseek):
  8hvj-assembly1_B-2  TM=2.347E-01  e=6.670E+00  Escherichia coli K-12

pLDDT: mean 86.48, std 13.62, range [37.25, 98.31]

InterPro domains:
  IPR046739 Protein of unknown function DUF6789 [PF20587] (23-159)

Organism: NCBI:txid660520

Radius of gyration: 19.92 Å; Cα contacts (8 Å, |Δi|>4): 214; chains: 1; bounding box: 38×50×62 Å